Protein AF-A0A662K8N2-F1 (afdb_monomer_lite)

Radius of gyration: 19.73 Å; chains: 1; bounding box: 43×28×63 Å

Sequence (159 aa):
ALNKRSTVEQIQNAIDVCIKCEVYPITTWMITPDDDVESVLRTIRFWRRNQIKCKPFFETPYVATPLFEKYKDKIIDYFLEDEEKRRIAELEREGKTEEVERIKDRALERYVERLGDATDLTINLNPNFDDLQMLGLQQAMFEQDERRIIKWREKRIRS

Secondary structure (DSSP, 8-state):
-------HHHHHHHHHHHHHTT-------EE-TT--HHHHHHHHHHHHHTT---PPEE----TTSHHHHHHHHHHHHHH--HHHHHHHHHHHHTT-HHHHHHHHHHHHHHHHHHTT-TTS------SSS-HHHHHHHHHHHHHT-HHHHHHHHHHHTT-

Structure (mmCIF, N/CA/C/O backbone):
data_AF-A0A662K8N2-F1
#
_entry.id   AF-A0A662K8N2-F1
#
loop_
_atom_site.group_PDB
_atom_site.id
_atom_site.type_symbol
_atom_site.label_atom_id
_atom_site.label_alt_id
_atom_site.label_comp_id
_atom_site.label_asym_id
_atom_site.label_entity_id
_atom_site.label_seq_id
_atom_site.pdbx_PDB_ins_code
_atom_site.Cartn_x
_atom_site.Cartn_y
_atom_site.Cartn_z
_atom_site.occupancy
_atom_site.B_iso_or_equiv
_atom_site.auth_seq_id
_atom_site.auth_comp_id
_atom_site.auth_asym_id
_atom_site.auth_atom_id
_atom_site.pdbx_PDB_model_num
ATOM 1 N N . ALA A 1 1 ? 2.625 -10.601 -0.353 1.00 48.94 1 ALA A N 1
ATOM 2 C CA . ALA A 1 1 ? 3.090 -10.497 -1.742 1.00 48.94 1 ALA A CA 1
ATOM 3 C C . ALA A 1 1 ? 1.970 -10.964 -2.655 1.00 48.94 1 ALA A C 1
ATOM 5 O O . ALA A 1 1 ? 1.295 -11.935 -2.314 1.00 48.94 1 ALA A O 1
ATOM 6 N N . LEU A 1 2 ? 1.763 -10.291 -3.790 1.00 61.91 2 LEU A N 1
ATOM 7 C CA . LEU A 1 2 ? 0.803 -10.706 -4.817 1.00 61.91 2 LEU A CA 1
ATOM 8 C C . LEU A 1 2 ? 1.041 -12.182 -5.154 1.00 61.91 2 LEU A C 1
ATOM 10 O O . LEU A 1 2 ? 2.139 -12.547 -5.563 1.00 61.91 2 LEU A O 1
ATOM 14 N N . ASN A 1 3 ? 0.024 -13.037 -5.029 1.00 65.81 3 ASN A N 1
ATOM 15 C CA . ASN A 1 3 ? 0.126 -14.476 -5.321 1.00 65.81 3 ASN A CA 1
ATOM 16 C C . ASN A 1 3 ? 0.226 -14.767 -6.840 1.00 65.81 3 ASN A C 1
ATOM 18 O O . ASN A 1 3 ? -0.185 -15.819 -7.332 1.00 65.81 3 ASN A O 1
ATOM 22 N N . LYS A 1 4 ? 0.742 -13.797 -7.606 1.00 67.25 4 LYS A N 1
ATOM 23 C CA . LYS A 1 4 ? 1.096 -13.927 -9.011 1.00 67.25 4 LYS A CA 1
ATOM 24 C C . LYS A 1 4 ? 2.388 -14.730 -9.048 1.00 67.25 4 LYS A C 1
ATOM 26 O O . LYS A 1 4 ? 3.456 -14.217 -8.736 1.00 67.25 4 LYS A O 1
ATOM 31 N N . ARG A 1 5 ? 2.287 -16.006 -9.418 1.00 76.62 5 ARG A N 1
ATOM 32 C CA . ARG A 1 5 ? 3.413 -16.953 -9.538 1.00 76.62 5 ARG A CA 1
ATOM 33 C C . ARG A 1 5 ? 4.334 -16.641 -10.732 1.00 76.62 5 ARG A C 1
ATOM 35 O O . ARG A 1 5 ? 4.872 -17.553 -11.348 1.00 76.62 5 ARG A O 1
ATOM 42 N N . SER A 1 6 ? 4.458 -15.366 -11.091 1.00 83.62 6 SER A N 1
ATOM 43 C CA . SER A 1 6 ? 5.211 -14.891 -12.244 1.00 83.62 6 SER A CA 1
ATOM 44 C C . SER A 1 6 ? 6.616 -14.476 -11.820 1.00 83.62 6 SER A C 1
ATOM 46 O O . SER A 1 6 ? 6.783 -13.737 -10.851 1.00 83.62 6 SER A O 1
ATOM 48 N N . THR A 1 7 ? 7.627 -14.928 -12.555 1.00 89.94 7 THR A N 1
ATOM 49 C CA . THR A 1 7 ? 9.028 -14.553 -12.331 1.00 89.94 7 THR A CA 1
ATOM 50 C C . THR A 1 7 ? 9.417 -13.328 -13.161 1.00 89.94 7 THR A C 1
ATOM 52 O O . THR A 1 7 ? 8.782 -13.004 -14.166 1.00 89.94 7 THR A O 1
ATOM 55 N N . VAL A 1 8 ? 10.504 -12.652 -12.774 1.00 90.56 8 VAL A N 1
ATOM 56 C CA . VAL A 1 8 ? 11.070 -11.534 -13.556 1.00 90.56 8 VAL A CA 1
ATOM 57 C C . VAL A 1 8 ? 11.454 -11.982 -14.971 1.00 90.56 8 VAL A C 1
ATOM 59 O O . VAL A 1 8 ? 11.270 -11.230 -15.922 1.00 90.56 8 VAL A O 1
ATOM 62 N N . GLU A 1 9 ? 11.940 -13.215 -15.120 1.00 94.19 9 GLU A N 1
ATOM 63 C CA . GLU A 1 9 ? 12.276 -13.814 -16.414 1.00 94.19 9 GLU A CA 1
ATOM 64 C C . GLU A 1 9 ? 11.038 -13.999 -17.299 1.00 94.19 9 GLU A C 1
ATOM 66 O O . GLU A 1 9 ? 11.060 -13.636 -18.471 1.00 94.19 9 GLU A O 1
ATOM 71 N N . GLN A 1 10 ? 9.926 -14.478 -16.733 1.00 94.62 10 GLN A N 1
ATOM 72 C CA . GLN A 1 10 ? 8.667 -14.611 -17.471 1.00 94.62 10 GLN A CA 1
ATOM 73 C C . GLN A 1 10 ? 8.128 -13.252 -17.927 1.00 94.62 10 GLN A C 1
ATOM 75 O O . GLN A 1 10 ? 7.644 -13.134 -19.052 1.00 94.62 10 GLN A O 1
ATOM 80 N N . ILE A 1 11 ? 8.237 -12.222 -17.081 1.00 93.94 11 ILE A N 1
ATOM 81 C CA . ILE A 1 11 ? 7.846 -10.852 -17.440 1.00 93.94 11 ILE A CA 1
ATOM 82 C C . ILE A 1 11 ? 8.757 -10.308 -18.551 1.00 93.94 11 ILE A C 1
ATOM 84 O O . ILE A 1 11 ? 8.254 -9.712 -19.499 1.00 93.94 11 ILE A O 1
ATOM 88 N N . GLN A 1 12 ? 10.073 -10.538 -18.472 1.00 96.31 12 GLN A N 1
ATOM 89 C CA . GLN A 1 12 ? 11.018 -10.124 -19.514 1.00 96.31 12 GLN A CA 1
ATOM 90 C C . GLN A 1 12 ? 10.701 -10.797 -20.852 1.00 96.31 12 GLN A C 1
ATOM 92 O O . GLN A 1 12 ? 10.550 -10.111 -21.856 1.00 96.31 12 GLN A O 1
ATOM 97 N N . ASN A 1 13 ? 10.498 -12.115 -20.852 1.00 96.69 13 ASN A N 1
ATOM 98 C CA . ASN A 1 13 ? 10.138 -12.850 -22.060 1.00 96.69 13 ASN A CA 1
ATOM 99 C C . ASN A 1 13 ? 8.817 -12.344 -22.667 1.00 96.69 13 ASN A C 1
ATOM 101 O O . ASN A 1 13 ? 8.700 -12.234 -23.883 1.00 96.69 13 ASN A O 1
ATOM 105 N N . ALA A 1 14 ? 7.826 -11.996 -21.838 1.00 95.25 14 ALA A N 1
ATOM 106 C CA . ALA A 1 14 ? 6.579 -11.411 -22.326 1.00 95.25 14 ALA A CA 1
ATOM 107 C C . ALA A 1 14 ? 6.811 -10.058 -23.025 1.00 95.25 14 ALA A C 1
ATOM 109 O O . ALA A 1 14 ? 6.262 -9.831 -24.101 1.00 95.25 14 ALA A O 1
ATOM 110 N N . ILE A 1 15 ? 7.655 -9.191 -22.454 1.00 95.56 15 ILE A N 1
ATOM 111 C CA . ILE A 1 15 ? 8.044 -7.914 -23.072 1.00 95.56 15 ILE A CA 1
ATOM 112 C C . ILE A 1 15 ? 8.752 -8.157 -24.410 1.00 95.56 15 ILE A C 1
ATOM 114 O O . ILE A 1 15 ? 8.379 -7.550 -25.414 1.00 95.56 15 ILE A O 1
ATOM 118 N N . ASP A 1 16 ? 9.722 -9.071 -24.442 1.00 96.44 16 ASP A N 1
ATOM 119 C CA . ASP A 1 16 ? 10.519 -9.363 -25.637 1.00 96.44 16 ASP A CA 1
ATOM 120 C C . ASP A 1 16 ? 9.642 -9.892 -26.784 1.00 96.44 16 ASP A C 1
ATOM 122 O O . ASP A 1 16 ? 9.792 -9.476 -27.935 1.00 96.44 16 ASP A O 1
ATOM 126 N N . VAL A 1 17 ? 8.682 -10.771 -26.473 1.00 97.25 17 VAL A N 1
ATOM 127 C CA . VAL A 1 17 ? 7.710 -11.287 -27.448 1.00 97.25 17 VAL A CA 1
ATOM 128 C C . VAL A 1 17 ? 6.799 -10.176 -27.966 1.00 97.25 17 VAL A C 1
ATOM 130 O O . VAL A 1 17 ? 6.600 -10.092 -29.176 1.00 97.25 17 VAL A O 1
ATOM 133 N N . CYS A 1 18 ? 6.280 -9.303 -27.093 1.00 96.19 18 CYS A N 1
ATOM 134 C CA . CYS A 1 18 ? 5.472 -8.158 -27.519 1.00 96.19 18 CYS A CA 1
ATOM 135 C C . CYS A 1 18 ? 6.238 -7.281 -28.517 1.00 96.19 18 CYS A C 1
ATOM 137 O O . CYS A 1 18 ? 5.741 -7.032 -29.614 1.00 96.19 18 CYS A O 1
ATOM 139 N N . ILE A 1 19 ? 7.475 -6.899 -28.181 1.00 94.69 19 ILE A N 1
ATOM 140 C CA . ILE A 1 19 ? 8.324 -6.063 -29.040 1.00 94.69 19 ILE A CA 1
ATOM 141 C C . ILE A 1 19 ? 8.614 -6.761 -30.374 1.00 94.69 19 ILE A C 1
ATOM 143 O O . ILE A 1 19 ? 8.509 -6.135 -31.427 1.00 94.69 19 ILE A O 1
ATOM 147 N N . LYS A 1 20 ? 8.929 -8.063 -30.354 1.00 97.00 20 LYS A N 1
ATOM 148 C CA . LYS A 1 20 ? 9.169 -8.861 -31.569 1.00 97.00 20 LYS A CA 1
ATOM 149 C C . LYS A 1 20 ? 7.950 -8.905 -32.495 1.00 97.00 20 LYS A C 1
ATOM 151 O O . LYS A 1 20 ? 8.111 -9.015 -33.706 1.00 97.00 20 LYS A O 1
ATOM 156 N N . CYS A 1 21 ? 6.751 -8.838 -31.928 1.00 97.38 21 CYS A N 1
ATOM 157 C CA . CYS A 1 21 ? 5.491 -8.778 -32.660 1.00 97.38 21 CYS A CA 1
ATOM 158 C C . CYS A 1 21 ? 5.043 -7.343 -32.982 1.00 97.38 21 CYS A C 1
ATOM 160 O O . CYS A 1 21 ? 3.889 -7.157 -33.355 1.00 97.38 21 CYS A O 1
ATOM 162 N N . GLU A 1 22 ? 5.917 -6.343 -32.819 1.00 95.56 22 GLU A N 1
ATOM 163 C CA . GLU A 1 22 ? 5.625 -4.921 -33.054 1.00 95.56 22 GLU A CA 1
ATOM 164 C C . GLU A 1 22 ? 4.484 -4.370 -32.172 1.00 95.56 22 GLU A C 1
ATOM 166 O O . GLU A 1 22 ? 3.859 -3.356 -32.478 1.00 95.56 22 GLU A O 1
ATOM 171 N N . VAL A 1 23 ? 4.238 -5.013 -31.025 1.00 94.62 23 VAL A N 1
ATOM 172 C CA . VAL A 1 23 ? 3.290 -4.567 -30.001 1.00 94.62 23 VAL A CA 1
ATOM 173 C C . VAL A 1 23 ? 4.064 -3.909 -28.867 1.00 94.62 23 VAL A C 1
ATOM 175 O O . VAL A 1 23 ? 4.852 -4.556 -28.182 1.00 94.62 23 VAL A O 1
ATOM 178 N N . TYR A 1 24 ? 3.807 -2.627 -28.613 1.00 88.69 24 TYR A N 1
ATOM 179 C CA . TYR A 1 24 ? 4.380 -1.947 -27.454 1.00 88.69 24 TYR A CA 1
ATOM 180 C C . TYR A 1 24 ? 3.573 -2.277 -26.184 1.00 88.69 24 TYR A C 1
ATOM 182 O O . TYR A 1 24 ? 2.402 -1.894 -26.095 1.00 88.69 24 TYR A O 1
ATOM 190 N N . PRO A 1 25 ? 4.147 -2.983 -25.191 1.00 89.81 25 PRO A N 1
ATOM 191 C CA . PRO A 1 25 ? 3.395 -3.400 -24.016 1.00 89.81 25 PRO A CA 1
ATOM 192 C C . PRO A 1 25 ? 3.171 -2.229 -23.049 1.00 89.81 25 PRO A C 1
ATOM 194 O O . PRO A 1 25 ? 4.114 -1.643 -22.515 1.00 89.81 25 PRO A O 1
ATOM 197 N N . ILE A 1 26 ? 1.905 -1.933 -22.750 1.00 89.75 26 ILE A N 1
ATOM 198 C CA . ILE A 1 26 ? 1.532 -1.049 -21.639 1.00 89.75 26 ILE A CA 1
ATOM 199 C C . ILE A 1 26 ? 1.448 -1.904 -20.375 1.00 89.75 26 ILE A C 1
ATOM 201 O O . ILE A 1 26 ? 0.681 -2.863 -20.317 1.00 89.75 26 ILE A O 1
ATOM 205 N N . THR A 1 27 ? 2.244 -1.568 -19.359 1.00 91.19 27 THR A N 1
ATOM 206 C CA . THR A 1 27 ? 2.309 -2.337 -18.109 1.00 91.19 27 THR A CA 1
ATOM 207 C C . THR A 1 27 ? 1.777 -1.534 -16.932 1.00 91.19 27 THR A C 1
ATOM 209 O O . THR A 1 27 ? 1.914 -0.311 -16.874 1.00 91.19 27 THR A O 1
ATOM 212 N N . THR A 1 28 ? 1.175 -2.240 -15.978 1.00 91.50 28 THR A N 1
ATOM 213 C CA . THR A 1 28 ? 0.750 -1.690 -14.693 1.00 91.50 28 THR A CA 1
ATOM 214 C C . THR A 1 28 ? 1.590 -2.288 -13.579 1.00 91.50 28 THR A C 1
ATOM 216 O O . THR A 1 28 ? 1.991 -3.452 -13.625 1.00 91.50 28 THR A O 1
ATOM 219 N N . TRP A 1 29 ? 1.861 -1.468 -12.572 1.00 93.56 29 TRP A N 1
ATOM 220 C CA . TRP A 1 29 ? 2.669 -1.838 -11.422 1.00 93.56 29 TRP A CA 1
ATOM 221 C C . TRP A 1 29 ? 2.010 -1.323 -10.153 1.00 93.56 29 TRP A C 1
ATOM 223 O O . TRP A 1 29 ? 1.276 -0.335 -10.186 1.00 93.56 29 TRP A O 1
ATOM 233 N N . MET A 1 30 ? 2.259 -2.012 -9.045 1.00 92.81 30 MET A N 1
ATOM 234 C CA . MET A 1 30 ? 1.700 -1.669 -7.744 1.00 92.81 30 MET A CA 1
ATOM 235 C C . MET A 1 30 ? 2.817 -1.582 -6.712 1.00 92.81 30 MET A C 1
ATOM 237 O O . MET A 1 30 ? 3.757 -2.372 -6.771 1.00 92.81 30 MET A O 1
ATOM 241 N N . ILE A 1 31 ? 2.692 -0.633 -5.789 1.00 93.75 31 ILE A N 1
ATOM 242 C CA . ILE A 1 31 ? 3.450 -0.592 -4.542 1.00 93.75 31 ILE A CA 1
ATOM 243 C C . ILE A 1 31 ? 2.625 -1.358 -3.509 1.00 93.75 31 ILE A C 1
ATOM 245 O O . ILE A 1 31 ? 1.481 -1.004 -3.221 1.00 93.75 31 ILE A O 1
ATOM 249 N N . THR A 1 32 ? 3.210 -2.420 -2.980 1.00 92.81 32 THR A N 1
ATOM 250 C CA . THR A 1 32 ? 2.593 -3.381 -2.067 1.00 92.81 32 THR A CA 1
ATOM 251 C C . THR A 1 32 ? 3.002 -3.107 -0.613 1.00 92.81 32 THR A C 1
ATOM 253 O O . THR A 1 32 ? 3.989 -2.404 -0.356 1.00 92.81 32 THR A O 1
ATOM 256 N N . PRO A 1 33 ? 2.290 -3.672 0.379 1.00 93.12 33 PRO A N 1
ATOM 257 C CA . PRO A 1 33 ? 2.668 -3.565 1.786 1.00 93.12 33 PRO A CA 1
ATOM 258 C C . PRO A 1 33 ? 4.053 -4.146 2.093 1.00 93.12 33 PRO A C 1
ATOM 260 O O . PRO A 1 33 ? 4.657 -3.763 3.088 1.00 93.12 33 PRO A O 1
ATOM 263 N N . ASP A 1 34 ? 4.541 -5.064 1.257 1.00 91.81 34 ASP A N 1
ATOM 264 C CA . ASP A 1 34 ? 5.820 -5.745 1.458 1.00 91.81 34 ASP A CA 1
ATOM 265 C C . ASP A 1 34 ? 6.984 -5.031 0.750 1.00 91.81 34 ASP A C 1
ATOM 267 O O . ASP A 1 34 ? 8.135 -5.432 0.920 1.00 91.81 34 ASP A O 1
ATOM 271 N N . ASP A 1 35 ? 6.712 -3.988 -0.047 1.00 93.06 35 ASP A N 1
ATOM 272 C CA . ASP A 1 35 ? 7.770 -3.248 -0.730 1.00 93.06 35 ASP A CA 1
ATOM 273 C C . ASP A 1 35 ? 8.637 -2.466 0.264 1.00 93.06 35 ASP A C 1
ATOM 275 O O . ASP A 1 35 ? 8.183 -1.811 1.209 1.00 93.06 35 ASP A O 1
ATOM 279 N N . ASP A 1 36 ? 9.928 -2.515 -0.003 1.00 92.56 36 ASP A N 1
ATOM 280 C CA . ASP A 1 36 ? 10.997 -1.820 0.685 1.00 92.56 36 ASP A CA 1
ATOM 281 C C . ASP A 1 36 ? 11.845 -1.039 -0.331 1.00 92.56 36 ASP A C 1
ATOM 283 O O . ASP A 1 36 ? 11.590 -1.024 -1.537 1.00 92.56 36 ASP A O 1
ATOM 287 N N . VAL A 1 37 ? 12.882 -0.356 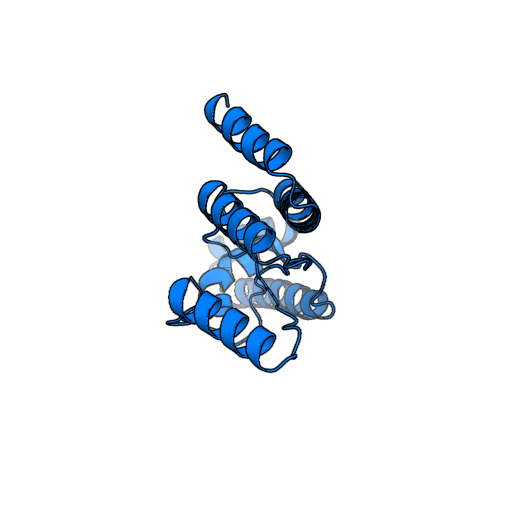0.149 1.00 92.38 37 VAL A N 1
ATOM 288 C CA . VAL A 1 37 ? 13.746 0.432 -0.737 1.00 92.38 37 VAL A CA 1
ATOM 289 C C . VAL A 1 37 ? 14.408 -0.440 -1.813 1.00 92.38 37 VAL A C 1
ATOM 291 O O . VAL A 1 37 ? 14.535 -0.005 -2.955 1.00 92.38 37 VAL A O 1
ATOM 294 N N . GLU A 1 38 ? 14.833 -1.658 -1.479 1.00 92.62 38 GLU A N 1
ATOM 295 C CA . GLU A 1 38 ? 15.602 -2.504 -2.397 1.00 92.62 38 GLU A CA 1
ATOM 296 C C . GLU A 1 38 ? 14.721 -3.101 -3.501 1.00 92.62 38 GLU A C 1
ATOM 298 O O . GLU A 1 38 ? 15.080 -3.082 -4.680 1.00 92.62 38 GLU A O 1
ATOM 303 N N . SER A 1 39 ? 13.536 -3.588 -3.143 1.00 93.50 39 SER A N 1
ATOM 304 C CA . SER A 1 39 ? 12.520 -4.058 -4.089 1.00 93.50 39 SER A CA 1
ATOM 305 C C . SER A 1 39 ? 12.052 -2.947 -5.026 1.00 93.50 39 SER A C 1
ATOM 307 O O . SER A 1 39 ? 11.974 -3.174 -6.238 1.00 93.50 39 SER A O 1
ATOM 309 N N . VAL A 1 40 ? 11.860 -1.728 -4.518 1.00 94.69 40 VAL A N 1
ATOM 310 C CA . VAL A 1 40 ? 11.550 -0.562 -5.354 1.00 94.69 40 VAL A CA 1
ATOM 311 C C . VAL A 1 40 ? 12.699 -0.240 -6.312 1.00 94.69 40 VAL A C 1
ATOM 313 O O . VAL A 1 40 ? 12.459 -0.065 -7.509 1.00 94.69 40 VAL A O 1
ATOM 316 N N . LEU A 1 41 ? 13.949 -0.203 -5.832 1.00 95.06 41 LEU A N 1
ATOM 317 C CA . LEU A 1 41 ? 15.123 0.043 -6.682 1.00 95.06 41 LEU A CA 1
ATOM 318 C C . LEU A 1 41 ? 15.255 -1.013 -7.785 1.00 95.06 41 LEU A C 1
ATOM 320 O O . LEU A 1 41 ? 15.506 -0.676 -8.945 1.00 95.06 41 LEU A O 1
ATOM 324 N N . ARG A 1 42 ? 15.045 -2.289 -7.451 1.00 95.12 42 ARG A N 1
ATOM 325 C CA . ARG A 1 42 ? 15.032 -3.389 -8.423 1.00 95.12 42 ARG A CA 1
ATOM 326 C C . ARG A 1 42 ? 13.953 -3.182 -9.488 1.00 95.12 42 ARG A C 1
ATOM 328 O O . ARG A 1 42 ? 14.237 -3.361 -10.672 1.00 95.12 42 ARG A O 1
ATOM 335 N N . THR A 1 43 ? 12.755 -2.766 -9.083 1.00 95.50 43 THR A N 1
ATOM 336 C CA . THR A 1 43 ? 11.632 -2.489 -9.989 1.00 95.50 43 THR A CA 1
ATOM 337 C C . THR A 1 43 ? 11.949 -1.351 -10.959 1.00 95.50 43 THR A C 1
ATOM 339 O O . THR A 1 43 ? 11.843 -1.534 -12.170 1.00 95.50 43 THR A O 1
ATOM 342 N N . ILE A 1 44 ? 12.427 -0.199 -10.480 1.00 95.75 44 ILE A N 1
ATOM 343 C CA . ILE A 1 44 ? 12.705 0.936 -11.378 1.00 95.75 44 ILE A CA 1
ATOM 344 C C . ILE A 1 44 ? 13.911 0.692 -12.293 1.00 95.75 44 ILE A C 1
ATOM 346 O O . ILE A 1 44 ? 13.924 1.158 -13.431 1.00 95.75 44 ILE A O 1
ATOM 350 N N . ARG A 1 45 ? 14.903 -0.097 -11.856 1.00 96.12 45 ARG A N 1
ATOM 351 C CA . ARG A 1 45 ? 16.004 -0.545 -12.727 1.00 96.12 45 ARG A CA 1
ATOM 352 C C . ARG A 1 45 ? 15.504 -1.475 -13.829 1.00 96.12 45 ARG A C 1
ATOM 354 O O . ARG A 1 45 ? 15.942 -1.355 -14.973 1.00 96.12 45 ARG A O 1
ATOM 361 N N . PHE A 1 46 ? 14.563 -2.365 -13.506 1.00 96.12 46 PHE A N 1
ATOM 362 C CA . PHE A 1 46 ? 13.887 -3.194 -14.501 1.00 96.12 46 PHE A CA 1
ATOM 363 C C . PHE A 1 46 ? 13.113 -2.336 -15.510 1.00 96.12 46 PHE A C 1
ATOM 365 O O . PHE A 1 46 ? 13.202 -2.594 -16.712 1.00 96.12 46 PHE A O 1
ATOM 372 N N . TRP A 1 47 ? 12.415 -1.291 -15.049 1.00 96.31 47 TRP A N 1
ATOM 373 C CA . TRP A 1 47 ? 11.711 -0.358 -15.932 1.00 96.31 47 TRP A CA 1
ATOM 374 C C . TRP A 1 47 ? 12.662 0.375 -16.867 1.00 96.31 47 TRP A C 1
ATOM 376 O O . TRP A 1 47 ? 12.432 0.376 -18.073 1.00 96.31 47 TRP A O 1
ATOM 386 N N . ARG A 1 48 ? 13.760 0.929 -16.336 1.00 95.00 48 ARG A N 1
ATOM 387 C CA . ARG A 1 48 ? 14.786 1.626 -17.125 1.00 95.00 48 ARG A CA 1
ATOM 388 C C . ARG A 1 48 ? 15.335 0.770 -18.252 1.00 95.00 48 ARG A C 1
ATOM 390 O O . ARG A 1 48 ? 15.374 1.216 -19.395 1.00 95.00 48 ARG A O 1
ATOM 397 N N . ARG A 1 49 ? 15.735 -0.464 -17.933 1.00 95.31 49 ARG A N 1
ATOM 398 C CA . ARG A 1 49 ? 16.288 -1.403 -18.917 1.00 95.31 49 ARG A CA 1
ATOM 399 C C . ARG A 1 49 ? 15.300 -1.711 -20.044 1.00 95.31 49 ARG A C 1
ATOM 401 O O . ARG A 1 49 ? 15.724 -1.878 -21.179 1.00 95.31 49 ARG A O 1
ATOM 408 N N . ASN A 1 50 ? 14.009 -1.764 -19.724 1.00 94.69 50 ASN A N 1
ATOM 409 C CA . ASN A 1 50 ? 12.937 -2.094 -20.662 1.00 94.69 50 ASN A CA 1
ATOM 410 C C . ASN A 1 50 ? 12.207 -0.866 -21.227 1.00 94.69 50 ASN A C 1
ATOM 412 O O . ASN A 1 50 ? 11.161 -1.023 -21.847 1.00 94.69 50 ASN A O 1
ATOM 416 N N . GLN A 1 51 ? 12.717 0.349 -20.990 1.00 92.75 51 GLN A N 1
ATOM 417 C CA . GLN A 1 51 ? 12.087 1.610 -21.411 1.00 92.75 51 GLN A CA 1
ATOM 418 C C . GLN A 1 51 ? 10.618 1.757 -20.960 1.00 92.75 51 GLN A C 1
ATOM 420 O O . GLN A 1 51 ? 9.828 2.480 -21.563 1.00 92.75 51 GLN A O 1
ATOM 425 N N . ILE A 1 52 ? 10.246 1.104 -19.857 1.00 93.94 52 ILE A N 1
ATOM 426 C CA . ILE A 1 52 ? 8.895 1.166 -19.301 1.00 93.94 52 ILE A CA 1
ATOM 427 C C . ILE A 1 52 ? 8.728 2.499 -18.585 1.00 93.94 52 ILE A C 1
ATOM 429 O O . ILE A 1 52 ? 9.530 2.857 -17.724 1.00 93.94 52 ILE A O 1
ATOM 433 N N . LYS A 1 53 ? 7.639 3.205 -18.885 1.00 91.19 53 LYS A N 1
ATOM 434 C CA . LYS A 1 53 ? 7.211 4.392 -18.147 1.00 91.19 53 LYS A CA 1
ATOM 435 C C . LYS A 1 53 ? 5.773 4.199 -17.689 1.00 91.19 53 LYS A C 1
ATOM 437 O O . LYS A 1 53 ? 4.861 4.154 -18.507 1.00 91.19 53 LYS A O 1
ATOM 442 N N . CYS A 1 54 ? 5.577 4.082 -16.382 1.00 91.44 54 CYS A N 1
ATOM 443 C CA . CYS A 1 54 ? 4.257 3.961 -15.775 1.00 91.44 54 CYS A CA 1
ATOM 444 C C . CYS A 1 54 ? 4.262 4.602 -14.382 1.00 91.44 54 CYS A C 1
ATOM 446 O O . CYS A 1 54 ? 5.309 4.690 -13.737 1.00 91.44 54 CYS A O 1
ATOM 448 N N . LYS A 1 55 ? 3.096 5.073 -13.933 1.00 93.62 55 LYS A N 1
ATOM 449 C CA . LYS A 1 55 ? 2.882 5.502 -12.548 1.00 93.62 55 LYS A CA 1
ATOM 450 C C . LYS A 1 55 ? 2.316 4.301 -11.783 1.00 93.62 55 LYS A C 1
ATOM 452 O O . LYS A 1 55 ? 1.265 3.809 -12.194 1.00 93.62 55 LYS A O 1
ATOM 457 N N . PRO A 1 56 ? 2.988 3.793 -10.737 1.00 94.44 56 PRO A N 1
ATOM 458 C CA . PRO A 1 56 ? 2.469 2.650 -10.003 1.00 94.44 56 PRO A CA 1
ATOM 459 C C . PRO A 1 56 ? 1.280 3.058 -9.127 1.00 94.44 56 PRO A C 1
ATOM 461 O O . PRO A 1 56 ? 1.224 4.184 -8.628 1.00 94.44 56 PRO A O 1
ATOM 464 N N . PHE A 1 57 ? 0.348 2.135 -8.917 1.00 92.69 57 PHE A N 1
ATOM 465 C CA . PHE A 1 57 ? -0.780 2.303 -7.995 1.00 92.69 57 PHE A CA 1
ATOM 466 C C . PHE A 1 57 ? -0.415 1.777 -6.605 1.00 92.69 57 PHE A C 1
ATOM 468 O O . PHE A 1 57 ? 0.534 1.008 -6.464 1.00 92.69 57 PHE A O 1
ATOM 475 N N . PHE A 1 58 ? -1.154 2.166 -5.574 1.00 92.50 58 PHE A N 1
ATOM 476 C CA . PHE A 1 58 ? -1.034 1.522 -4.267 1.00 92.50 58 PHE A CA 1
ATOM 477 C C . PHE A 1 58 ? -1.898 0.260 -4.239 1.00 92.50 58 PHE A C 1
ATOM 479 O O . PHE A 1 58 ? -2.961 0.220 -4.854 1.00 92.50 58 PHE A O 1
ATOM 486 N N . GLU A 1 59 ? -1.434 -0.793 -3.568 1.00 91.44 59 GLU A N 1
ATOM 487 C CA . GLU A 1 59 ? -2.256 -1.985 -3.375 1.00 91.44 59 GLU A CA 1
ATOM 488 C C . GLU A 1 59 ? -3.414 -1.669 -2.412 1.00 91.44 59 GLU A C 1
ATOM 490 O O . GLU A 1 59 ? -3.199 -1.403 -1.228 1.00 91.44 59 GLU A O 1
ATOM 495 N N . THR A 1 60 ? -4.644 -1.691 -2.932 1.00 91.88 60 THR A N 1
ATOM 496 C CA . THR A 1 60 ? -5.851 -1.284 -2.200 1.00 91.88 60 THR A CA 1
ATOM 497 C C . THR A 1 60 ? -6.641 -2.504 -1.697 1.00 91.88 60 THR A C 1
ATOM 499 O O . THR A 1 60 ? -6.972 -3.387 -2.495 1.00 91.88 60 THR A O 1
ATOM 502 N N . PRO A 1 61 ? -6.982 -2.584 -0.394 1.00 92.94 61 PRO A N 1
ATOM 503 C CA . PRO A 1 61 ? -7.648 -3.747 0.198 1.00 92.94 61 PRO A CA 1
ATOM 504 C C . PRO A 1 61 ? -9.167 -3.770 -0.037 1.00 92.94 61 PRO A C 1
ATOM 506 O O . PRO A 1 61 ? -9.940 -3.632 0.897 1.00 92.94 61 PRO A O 1
ATOM 509 N N . TYR A 1 62 ? -9.627 -3.985 -1.270 1.00 92.19 62 TYR A N 1
ATOM 510 C CA . TYR A 1 62 ? -11.069 -4.039 -1.560 1.00 92.19 62 TYR A CA 1
ATOM 511 C C . TYR A 1 62 ? -11.826 -5.047 -0.681 1.00 92.19 62 TYR A C 1
ATOM 513 O O . TYR A 1 62 ? -11.335 -6.152 -0.434 1.00 92.19 62 TYR A O 1
ATOM 521 N N . VAL A 1 63 ? -13.037 -4.679 -0.250 1.00 92.00 63 VAL A N 1
ATOM 522 C 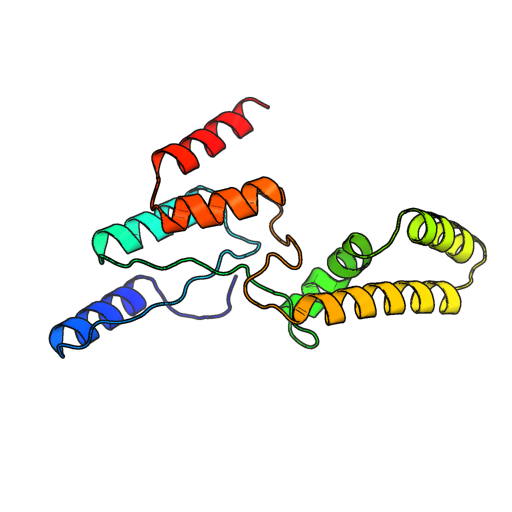CA . VAL A 1 63 ? -13.920 -5.533 0.562 1.00 92.00 63 VAL A CA 1
ATOM 523 C C . VAL A 1 63 ? -14.064 -6.921 -0.074 1.00 92.00 63 VAL A C 1
ATOM 525 O O . VAL A 1 63 ? -14.117 -7.052 -1.297 1.00 92.00 63 VAL A O 1
ATOM 528 N N . ALA A 1 64 ? -14.112 -7.956 0.768 1.00 90.44 64 ALA A N 1
ATOM 529 C CA . ALA A 1 64 ? -14.170 -9.367 0.375 1.00 90.44 64 ALA A CA 1
ATOM 530 C C . ALA A 1 64 ? -12.921 -9.904 -0.360 1.00 90.44 64 ALA A C 1
ATOM 532 O O . ALA A 1 64 ? -12.957 -10.995 -0.933 1.00 90.44 64 ALA A O 1
ATOM 533 N N . THR A 1 65 ? -11.790 -9.189 -0.323 1.00 91.94 65 THR A N 1
ATOM 534 C CA . THR A 1 65 ? -10.494 -9.731 -0.764 1.00 91.94 65 THR A CA 1
ATOM 535 C C . THR A 1 65 ? -9.686 -10.295 0.410 1.00 91.94 65 THR A C 1
ATOM 537 O O . THR A 1 65 ? -9.794 -9.796 1.530 1.00 91.94 65 THR A O 1
ATOM 540 N N . PRO A 1 66 ? -8.781 -11.269 0.180 1.00 93.81 66 PRO A N 1
ATOM 541 C CA . PRO A 1 66 ? -7.861 -11.729 1.223 1.00 93.81 66 PRO A CA 1
ATOM 542 C C . PRO A 1 66 ? -6.990 -10.610 1.809 1.00 93.81 66 PRO A C 1
ATOM 544 O O . PRO A 1 66 ? -6.575 -10.689 2.962 1.00 93.81 66 PRO A O 1
ATOM 547 N N . LEU A 1 67 ? -6.699 -9.571 1.017 1.00 92.50 67 LEU A N 1
ATOM 548 C CA . LEU A 1 67 ? -5.945 -8.412 1.480 1.00 92.50 67 LEU A CA 1
ATOM 549 C C . LEU A 1 67 ? -6.758 -7.589 2.486 1.00 92.50 67 LEU A C 1
ATOM 551 O O . LEU A 1 67 ? -6.214 -7.193 3.511 1.00 92.50 67 LEU A O 1
ATOM 555 N N . PHE A 1 68 ? -8.052 -7.385 2.226 1.00 95.38 68 PHE A N 1
ATOM 556 C CA . PHE A 1 68 ? -8.959 -6.749 3.179 1.00 95.38 68 PHE A CA 1
ATOM 557 C C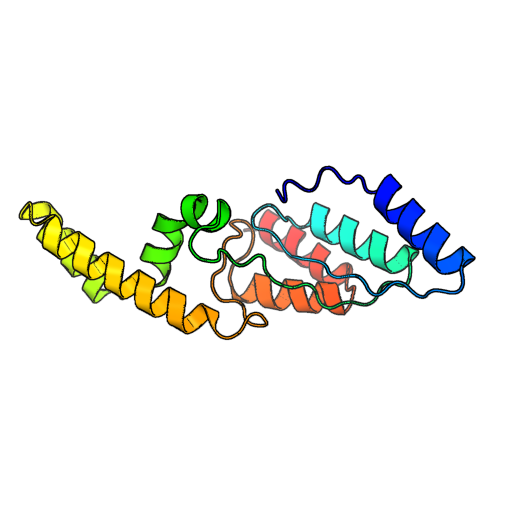 . PHE A 1 68 ? -9.036 -7.522 4.486 1.00 95.38 68 PHE A C 1
ATOM 559 O O . PHE A 1 68 ? -8.758 -6.945 5.529 1.00 95.38 68 PHE A O 1
ATOM 566 N N . GLU A 1 69 ? -9.295 -8.831 4.435 1.00 95.81 69 GLU A N 1
ATOM 567 C CA . GLU A 1 69 ? -9.373 -9.648 5.653 1.00 95.81 69 GLU A CA 1
ATOM 568 C C . GLU A 1 69 ? -8.065 -9.609 6.454 1.00 95.81 69 GLU A C 1
ATOM 570 O O . GLU A 1 69 ? -8.081 -9.488 7.676 1.00 95.81 69 GLU A O 1
ATOM 575 N N . LYS A 1 70 ? -6.913 -9.624 5.769 1.00 95.50 70 LYS A N 1
ATOM 576 C CA . LYS A 1 70 ? -5.596 -9.522 6.412 1.00 95.50 70 LYS A CA 1
ATOM 577 C C . LYS A 1 70 ? -5.390 -8.192 7.148 1.00 95.50 70 LYS A C 1
ATOM 579 O O . LYS A 1 70 ? -4.703 -8.173 8.165 1.00 95.50 70 LYS A O 1
ATOM 584 N N . TYR A 1 71 ? -5.910 -7.088 6.614 1.00 96.12 71 TYR A N 1
ATOM 585 C CA . TYR A 1 71 ? -5.666 -5.738 7.134 1.00 96.12 71 TYR A CA 1
ATOM 586 C C . TYR A 1 71 ? -6.901 -5.096 7.782 1.00 96.12 71 TYR A C 1
ATOM 588 O O . TYR A 1 71 ? -6.847 -3.912 8.110 1.00 96.12 71 TYR A O 1
ATOM 596 N N . LYS A 1 72 ? -7.982 -5.852 8.009 1.00 96.62 72 LYS A N 1
ATOM 597 C CA . LYS A 1 72 ? -9.276 -5.338 8.482 1.00 96.62 72 LYS A CA 1
ATOM 598 C C . LYS A 1 72 ? -9.155 -4.497 9.753 1.00 96.62 72 LYS A C 1
ATOM 600 O O . LYS A 1 72 ? -9.645 -3.374 9.777 1.00 96.62 72 LYS A O 1
ATOM 605 N N . ASP A 1 73 ? -8.433 -4.980 10.761 1.00 96.56 73 ASP A N 1
ATOM 606 C CA . ASP A 1 73 ? -8.260 -4.249 12.025 1.00 96.56 73 ASP A CA 1
ATOM 607 C C . ASP A 1 73 ? -7.481 -2.940 11.843 1.00 96.56 73 ASP A C 1
ATOM 609 O O . ASP A 1 73 ? -7.834 -1.914 12.419 1.00 96.56 73 ASP A O 1
ATOM 613 N N . LYS A 1 74 ? -6.453 -2.947 10.982 1.00 96.06 74 LYS A N 1
ATOM 614 C CA . LYS A 1 74 ? -5.690 -1.739 10.635 1.00 96.06 74 LYS A CA 1
ATOM 615 C C . LYS A 1 74 ? -6.553 -0.734 9.868 1.00 96.06 74 LYS A C 1
ATOM 617 O O . LYS A 1 74 ? -6.410 0.466 10.076 1.00 96.06 74 LYS A O 1
ATOM 622 N N . ILE A 1 75 ? -7.430 -1.215 8.985 1.00 96.56 75 ILE A N 1
ATOM 623 C CA . ILE A 1 75 ? -8.390 -0.374 8.261 1.00 96.56 75 ILE A CA 1
ATOM 624 C C . ILE A 1 75 ? -9.351 0.279 9.252 1.00 96.56 75 ILE A C 1
ATOM 626 O O . ILE A 1 75 ? -9.496 1.495 9.234 1.00 96.56 75 ILE A O 1
ATOM 630 N N . ILE A 1 76 ? -9.946 -0.503 10.152 1.00 97.44 76 ILE A N 1
ATOM 631 C CA . ILE A 1 76 ? -10.842 0.018 11.189 1.00 97.44 76 ILE A CA 1
ATOM 632 C C . ILE A 1 76 ? -10.125 1.091 12.016 1.00 97.44 76 ILE A C 1
ATOM 634 O O . ILE A 1 76 ? -10.624 2.207 12.112 1.00 97.44 76 ILE A O 1
ATOM 638 N N . ASP A 1 77 ? -8.933 0.806 12.545 1.00 96.81 77 ASP A N 1
ATOM 639 C CA . ASP A 1 77 ? -8.185 1.767 13.367 1.00 96.81 77 ASP A CA 1
ATOM 640 C C . ASP A 1 77 ? -7.823 3.067 12.627 1.00 96.81 77 ASP A C 1
ATOM 642 O O . ASP A 1 77 ? -7.882 4.146 13.223 1.00 96.81 77 ASP A O 1
ATOM 646 N N . TYR A 1 78 ? -7.489 2.987 11.335 1.00 95.12 78 TYR A N 1
ATOM 647 C CA . TYR A 1 78 ? -7.170 4.158 10.511 1.00 95.12 78 TYR A CA 1
ATOM 648 C C . TYR A 1 78 ? -8.381 5.079 10.310 1.00 95.12 78 TYR A C 1
ATOM 650 O O . TYR A 1 78 ? -8.228 6.296 10.261 1.00 95.12 78 TYR A O 1
ATOM 658 N N . PHE A 1 79 ? -9.581 4.503 10.197 1.00 96.06 79 PHE A N 1
ATOM 659 C CA . PHE A 1 79 ? -10.822 5.241 9.948 1.00 96.06 79 PHE A CA 1
ATOM 660 C C . PHE A 1 79 ? -11.623 5.554 11.217 1.00 96.06 79 PHE A C 1
ATOM 662 O O . PHE A 1 79 ? -12.698 6.145 11.110 1.00 96.06 79 PHE A O 1
ATOM 669 N N . LEU A 1 80 ? -11.143 5.168 12.401 1.00 97.56 80 LEU A N 1
ATOM 670 C CA . LEU A 1 80 ? -11.730 5.558 13.683 1.00 97.56 80 LEU A CA 1
ATOM 671 C C . LEU A 1 80 ? -11.281 6.965 14.085 1.00 97.56 80 LEU A C 1
ATOM 673 O O . LEU A 1 80 ? -10.089 7.274 14.104 1.00 97.56 80 LEU A O 1
ATOM 677 N N . GLU A 1 81 ? -12.238 7.788 14.495 1.00 96.44 81 GLU A N 1
ATOM 678 C CA . GLU A 1 81 ? -11.976 9.103 15.075 1.00 96.44 81 GLU A CA 1
ATOM 679 C C . GLU A 1 81 ? -11.496 8.968 16.533 1.00 96.44 81 GLU A C 1
ATOM 681 O O . GLU A 1 81 ? -11.841 8.015 17.234 1.00 96.44 81 GLU A O 1
ATOM 686 N N . ASP A 1 82 ? -10.720 9.933 17.039 1.00 96.94 82 ASP A N 1
ATOM 687 C CA . ASP A 1 82 ? -10.150 9.865 18.398 1.00 96.94 82 ASP A CA 1
ATOM 688 C C . ASP A 1 82 ? -11.214 9.689 19.496 1.00 96.94 82 ASP A C 1
ATOM 690 O O . ASP A 1 82 ? -10.985 9.033 20.515 1.00 96.94 82 ASP A O 1
ATOM 694 N N . GLU A 1 83 ? -12.387 10.291 19.309 1.00 97.56 83 GLU A N 1
ATOM 695 C CA . GLU A 1 83 ? -13.525 10.139 20.215 1.00 97.56 83 GLU A CA 1
ATOM 696 C C . GLU A 1 83 ? -14.150 8.746 20.161 1.00 97.56 83 GLU A C 1
ATOM 698 O O . GLU A 1 83 ? -14.498 8.196 21.206 1.00 97.56 83 GLU A O 1
ATOM 703 N N . GLU A 1 84 ? -14.212 8.135 18.980 1.00 97.81 84 GLU A N 1
ATOM 704 C CA . GLU A 1 84 ? -14.699 6.772 18.793 1.00 97.81 84 GLU A CA 1
ATOM 705 C C . GLU A 1 84 ? -13.733 5.767 19.428 1.00 97.81 84 GLU A C 1
ATOM 707 O O . GLU A 1 84 ? -14.181 4.852 20.118 1.00 97.81 84 GLU A O 1
ATOM 712 N N . LYS A 1 85 ? -12.413 5.983 19.312 1.00 97.62 85 LYS A N 1
ATOM 713 C CA . LYS A 1 85 ? -11.396 5.168 20.006 1.00 97.62 85 LYS A CA 1
ATOM 714 C C . LYS A 1 85 ? -11.562 5.230 21.525 1.00 97.62 85 LYS A C 1
ATOM 716 O O . LYS A 1 85 ? -11.572 4.196 22.193 1.00 97.62 85 LYS A O 1
ATOM 721 N N . ARG A 1 86 ? -11.748 6.437 22.082 1.00 97.50 86 ARG A N 1
ATOM 722 C CA . ARG A 1 86 ? -12.040 6.616 23.518 1.00 97.50 86 ARG A CA 1
ATOM 723 C C . ARG A 1 86 ? -13.336 5.914 23.918 1.00 97.50 86 ARG A C 1
ATOM 725 O O . ARG A 1 86 ? -13.374 5.248 24.952 1.00 97.50 86 ARG A O 1
ATOM 732 N N . ARG A 1 87 ? -14.376 6.024 23.087 1.00 97.69 87 ARG A N 1
ATOM 733 C CA . ARG A 1 87 ? -15.680 5.417 23.351 1.00 97.69 87 ARG A CA 1
ATOM 734 C C . ARG A 1 87 ? -15.629 3.893 23.324 1.00 97.69 87 ARG A 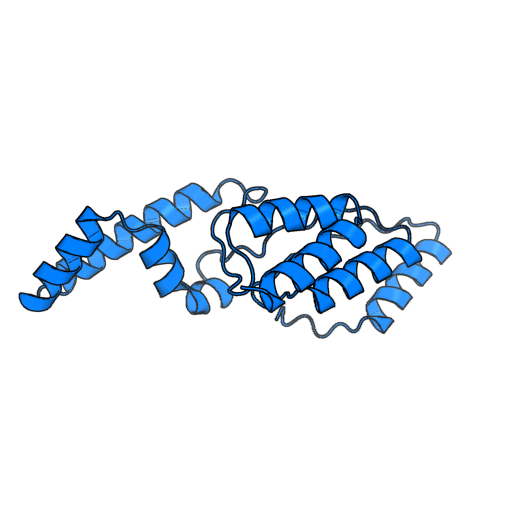C 1
ATOM 736 O O . ARG A 1 87 ? -16.224 3.264 24.194 1.00 97.69 87 ARG A O 1
ATOM 743 N N . ILE A 1 88 ? -14.895 3.301 22.385 1.00 97.62 88 ILE A N 1
ATOM 744 C CA . ILE A 1 88 ? -14.660 1.852 22.335 1.00 97.62 88 ILE A CA 1
ATOM 745 C C . ILE A 1 88 ? -14.027 1.379 23.650 1.00 97.62 88 ILE A C 1
ATOM 747 O O . ILE A 1 88 ? -14.565 0.476 24.283 1.00 97.62 88 ILE A O 1
ATOM 751 N N . ALA A 1 89 ? -12.979 2.054 24.133 1.00 96.94 89 ALA A N 1
ATOM 752 C CA . ALA A 1 89 ? -12.305 1.681 25.381 1.00 96.94 89 ALA A CA 1
ATOM 753 C C . ALA A 1 89 ? -13.200 1.786 26.639 1.00 96.94 89 ALA A C 1
ATOM 755 O O . ALA A 1 89 ? -12.952 1.132 27.655 1.00 96.94 89 ALA A O 1
ATOM 756 N N . GLU A 1 90 ? -14.230 2.635 26.630 1.00 97.81 90 GLU A N 1
ATOM 757 C CA . GLU A 1 90 ? -15.268 2.666 27.672 1.00 97.81 90 GLU A CA 1
ATOM 758 C C . GLU A 1 90 ? -16.234 1.489 27.543 1.00 97.81 90 GLU A C 1
ATOM 760 O O . GLU A 1 90 ? -16.455 0.765 28.511 1.00 97.81 90 GLU A O 1
ATOM 765 N N . LEU A 1 91 ? -16.775 1.274 26.343 1.00 97.56 91 LEU A N 1
ATOM 766 C CA . LEU A 1 91 ? -17.754 0.225 26.065 1.00 97.56 91 LEU A CA 1
ATOM 767 C C . LEU A 1 91 ? -17.189 -1.177 26.316 1.00 97.56 91 LEU A C 1
ATOM 769 O O . LEU A 1 91 ? -17.888 -2.031 26.856 1.00 97.56 91 LEU A O 1
ATOM 773 N N . GLU A 1 92 ? -15.915 -1.406 26.001 1.00 96.69 92 GLU A N 1
ATOM 774 C CA . GLU A 1 92 ? -15.223 -2.662 26.302 1.00 96.69 92 GLU A CA 1
ATOM 775 C C . GLU A 1 92 ? -15.158 -2.932 27.811 1.00 96.69 92 GLU A C 1
ATOM 777 O O . GLU A 1 92 ? -15.423 -4.052 28.248 1.00 96.69 92 GLU A O 1
ATOM 782 N N . ARG A 1 93 ? -14.891 -1.902 28.630 1.00 96.75 93 ARG A N 1
ATOM 783 C CA . ARG A 1 93 ? -14.920 -2.017 30.102 1.00 96.75 93 ARG A CA 1
ATOM 784 C C . ARG A 1 93 ? -16.326 -2.273 30.642 1.00 96.75 93 ARG A C 1
ATOM 786 O O . ARG A 1 93 ? -16.470 -2.900 31.687 1.00 96.75 93 ARG A O 1
ATOM 793 N N . GLU A 1 94 ? -17.345 -1.794 29.939 1.00 96.69 94 GLU A N 1
ATOM 794 C CA . GLU A 1 94 ? -18.759 -2.015 30.257 1.00 96.69 94 GLU A CA 1
ATOM 795 C C . GLU A 1 94 ? -19.300 -3.357 29.722 1.00 96.69 94 GLU A C 1
ATOM 797 O O . GLU A 1 94 ? -20.455 -3.686 29.987 1.00 96.69 94 GLU A O 1
ATOM 802 N N . GLY A 1 95 ? -18.502 -4.135 28.977 1.00 96.19 95 GLY A N 1
ATOM 803 C CA . GLY A 1 95 ? -18.938 -5.395 28.360 1.00 96.19 95 GLY A CA 1
ATOM 804 C C . GLY A 1 95 ? -19.931 -5.217 27.202 1.00 96.19 95 GLY A C 1
ATOM 805 O O . GLY A 1 95 ? -20.687 -6.133 26.884 1.00 96.19 95 GLY A O 1
ATOM 806 N N . LYS A 1 96 ? -19.953 -4.036 26.578 1.00 96.94 96 LYS A N 1
ATOM 807 C CA . LYS A 1 96 ? -20.908 -3.620 25.540 1.00 96.94 96 LYS A CA 1
ATOM 808 C C . LYS A 1 96 ? -20.410 -3.928 24.128 1.00 96.94 96 LYS A C 1
ATOM 810 O O . LYS A 1 96 ? -20.065 -3.038 23.351 1.00 96.94 96 LYS A O 1
ATOM 815 N N . THR A 1 97 ? -20.326 -5.217 23.808 1.00 96.00 97 THR A N 1
ATOM 816 C CA . THR A 1 97 ? -19.733 -5.698 22.548 1.00 96.00 97 THR A CA 1
ATOM 817 C C . THR A 1 97 ? -20.512 -5.253 21.307 1.00 96.00 97 THR A C 1
ATOM 819 O O . THR A 1 97 ? -19.897 -4.876 20.315 1.00 96.00 97 THR A O 1
ATOM 822 N N . GLU A 1 98 ? -21.848 -5.234 21.349 1.00 97.50 98 GLU A N 1
ATOM 823 C CA . GLU A 1 98 ? -22.661 -4.816 20.195 1.00 97.50 98 GLU A CA 1
ATOM 824 C C . GLU A 1 98 ? -22.455 -3.337 19.842 1.00 97.50 98 GLU A C 1
ATOM 826 O O . GLU A 1 98 ? -22.400 -2.971 18.670 1.00 97.50 98 GLU A O 1
ATOM 831 N N . GLU A 1 99 ? -22.320 -2.465 20.844 1.00 97.88 99 GLU A N 1
ATOM 832 C CA . GLU A 1 99 ? -22.016 -1.053 20.625 1.00 97.88 99 GLU A CA 1
ATOM 833 C C . GLU A 1 99 ? -20.621 -0.841 20.035 1.00 97.88 99 GLU A C 1
ATOM 835 O O . GLU A 1 99 ? -20.457 0.040 19.193 1.00 97.88 99 GLU A O 1
ATOM 840 N N . VAL A 1 100 ? -19.633 -1.639 20.451 1.00 97.94 100 VAL A N 1
ATOM 841 C CA . VAL A 1 100 ? -18.277 -1.591 19.885 1.00 97.94 100 VAL A CA 1
ATOM 842 C C . VAL A 1 100 ? -18.307 -1.957 18.404 1.00 97.94 100 VAL A C 1
ATOM 844 O O . VAL A 1 100 ? -17.762 -1.215 17.588 1.00 97.94 100 VAL A O 1
ATOM 847 N N . GLU A 1 101 ? -18.983 -3.049 18.040 1.00 97.81 101 GLU A N 1
ATOM 848 C CA . GLU A 1 101 ? -19.077 -3.474 16.639 1.00 97.81 101 GLU A CA 1
ATOM 849 C C . GLU A 1 101 ? -19.814 -2.439 15.778 1.00 97.81 101 GLU A C 1
ATOM 851 O O . GLU A 1 101 ? -19.318 -2.088 14.713 1.00 97.81 101 GLU A O 1
ATOM 856 N N . ARG A 1 102 ? -20.892 -1.817 16.283 1.00 98.00 102 ARG A N 1
ATOM 857 C CA . ARG A 1 102 ? -21.569 -0.706 15.581 1.00 98.00 102 ARG A CA 1
ATOM 858 C C . ARG A 1 102 ? -20.638 0.472 15.265 1.00 98.00 102 ARG A C 1
ATOM 860 O O . ARG A 1 102 ? -20.794 1.116 14.231 1.00 98.00 102 ARG A O 1
ATOM 867 N N . ILE A 1 103 ? -19.687 0.789 16.147 1.00 98.25 103 ILE A N 1
ATOM 868 C CA . ILE A 1 103 ? -18.705 1.857 15.897 1.00 98.25 103 ILE A CA 1
ATOM 869 C C . ILE A 1 103 ? -17.686 1.411 14.838 1.00 98.25 103 ILE A C 1
ATOM 871 O O . ILE A 1 103 ? -17.348 2.190 13.947 1.00 98.25 103 ILE A O 1
ATOM 875 N N . LYS A 1 104 ? -17.220 0.158 14.896 1.00 98.06 104 LYS A N 1
ATOM 876 C CA . LYS A 1 104 ? -16.306 -0.393 13.884 1.00 98.06 104 LYS A CA 1
ATOM 877 C C . LYS A 1 104 ? -16.953 -0.463 12.499 1.00 98.06 104 LYS A C 1
ATOM 879 O O . LYS A 1 104 ? -16.288 -0.142 11.517 1.00 98.06 104 LYS A O 1
ATOM 884 N N . ASP A 1 105 ? -18.237 -0.807 12.419 1.00 97.69 105 ASP A N 1
ATOM 885 C CA . ASP A 1 105 ? -18.997 -0.821 11.166 1.00 97.69 105 ASP A CA 1
ATOM 886 C C . ASP A 1 105 ? -19.042 0.572 10.525 1.00 97.69 105 ASP A C 1
ATOM 888 O O . ASP A 1 105 ? -18.755 0.707 9.339 1.00 97.69 105 ASP A O 1
ATOM 892 N N . ARG A 1 106 ? -19.262 1.635 11.313 1.00 97.50 106 ARG A N 1
ATOM 893 C CA . ARG A 1 106 ? -19.187 3.024 10.817 1.00 97.50 106 ARG A CA 1
ATOM 894 C C . ARG A 1 106 ? -17.801 3.396 10.280 1.00 97.50 106 ARG A C 1
ATOM 896 O O . ARG A 1 106 ? -17.695 4.107 9.281 1.00 97.50 106 ARG A O 1
ATOM 903 N N . ALA A 1 107 ? -16.727 2.917 10.910 1.00 97.44 107 ALA A N 1
ATOM 904 C CA . ALA A 1 107 ? -15.376 3.117 10.384 1.00 97.44 107 ALA A CA 1
ATOM 905 C C . ALA A 1 107 ? -15.180 2.398 9.036 1.00 97.44 107 ALA A C 1
ATOM 907 O O . ALA A 1 107 ? -14.570 2.954 8.120 1.00 97.44 107 ALA A O 1
ATOM 908 N N . LEU A 1 108 ? -15.743 1.196 8.883 1.00 96.38 108 LEU A N 1
ATOM 909 C CA . LEU A 1 108 ? -15.738 0.466 7.614 1.00 96.38 108 LEU A CA 1
ATOM 910 C C . LEU A 1 108 ? -16.593 1.147 6.536 1.00 96.38 108 LEU A C 1
ATOM 912 O O . LEU A 1 108 ? -16.194 1.144 5.374 1.00 96.38 108 LEU A O 1
ATOM 916 N N . GLU A 1 109 ? -17.719 1.766 6.890 1.00 95.25 109 GLU A N 1
ATOM 917 C CA . GLU A 1 109 ? -18.526 2.566 5.957 1.00 95.25 109 GLU A CA 1
ATOM 918 C C . GLU A 1 109 ? -17.706 3.729 5.380 1.00 95.25 109 GLU A C 1
ATOM 920 O O . GLU A 1 109 ? -17.595 3.848 4.158 1.00 95.25 109 GLU A O 1
ATOM 925 N N . ARG A 1 110 ? -17.020 4.509 6.234 1.00 95.00 110 ARG A N 1
ATOM 926 C CA . ARG A 1 110 ? -16.107 5.585 5.789 1.00 95.00 110 ARG A CA 1
ATOM 927 C C . ARG A 1 110 ? -14.990 5.059 4.884 1.00 95.00 110 ARG A C 1
ATOM 929 O O . ARG A 1 110 ? -14.611 5.711 3.909 1.00 95.00 110 ARG A O 1
ATOM 936 N N . TYR A 1 111 ? -14.468 3.870 5.182 1.00 94.31 111 TYR A N 1
ATOM 937 C CA . TYR A 1 111 ? -13.486 3.209 4.327 1.00 94.31 111 TYR A CA 1
ATOM 938 C C . TYR A 1 111 ? -14.056 2.877 2.938 1.00 94.31 111 TYR A C 1
ATOM 940 O O . TYR A 1 111 ? -13.419 3.175 1.925 1.00 94.31 111 TYR A O 1
ATOM 948 N N . VAL A 1 112 ? -15.260 2.300 2.872 1.00 92.69 112 VAL A N 1
ATOM 949 C CA . VAL A 1 112 ? -15.930 1.955 1.607 1.00 92.69 112 VAL A CA 1
ATOM 950 C C . VAL A 1 112 ? -16.242 3.200 0.779 1.00 92.69 112 VAL A C 1
ATOM 952 O O . VAL A 1 112 ? -16.039 3.186 -0.433 1.00 92.69 112 VAL A O 1
ATOM 955 N N . GLU A 1 113 ? -16.659 4.297 1.406 1.00 91.12 113 GLU A N 1
ATOM 956 C CA . GLU A 1 113 ? -16.851 5.576 0.714 1.00 91.12 113 GLU A CA 1
ATOM 957 C C . GLU A 1 113 ? -15.539 6.098 0.108 1.00 91.12 113 GLU A C 1
ATOM 959 O O . GLU A 1 113 ? -15.513 6.572 -1.032 1.00 91.12 113 GLU A O 1
ATOM 964 N N . ARG A 1 114 ? -14.416 5.948 0.825 1.00 90.00 114 ARG A N 1
ATOM 965 C CA . ARG A 1 114 ? -13.091 6.376 0.351 1.00 90.00 114 ARG A CA 1
ATOM 966 C C . ARG A 1 114 ? -12.546 5.515 -0.797 1.00 90.00 114 ARG A C 1
ATOM 968 O O . ARG A 1 114 ? -11.711 5.999 -1.558 1.00 90.00 114 ARG A O 1
ATOM 975 N N . LEU A 1 115 ? -13.017 4.276 -0.962 1.00 87.88 115 LEU A N 1
ATOM 976 C CA . LEU A 1 115 ? -12.614 3.381 -2.059 1.00 87.88 115 LEU A CA 1
ATOM 977 C C . LEU A 1 115 ? -13.056 3.846 -3.456 1.00 87.88 115 LEU A C 1
ATOM 979 O O . LEU A 1 115 ? -12.573 3.296 -4.448 1.00 87.88 115 LEU A O 1
ATOM 983 N N . GLY A 1 116 ? -13.963 4.824 -3.553 1.00 71.56 116 GLY A N 1
ATOM 984 C CA . GLY A 1 116 ? -14.532 5.287 -4.823 1.00 71.56 116 GLY A CA 1
ATOM 985 C C . GLY A 1 116 ? -13.515 5.825 -5.841 1.00 71.56 116 GLY A C 1
ATOM 986 O O . GLY A 1 116 ? -13.806 5.807 -7.036 1.00 71.56 116 GLY A O 1
ATOM 987 N N . ASP A 1 117 ? -12.321 6.243 -5.403 1.00 67.88 117 ASP A N 1
ATOM 988 C CA . 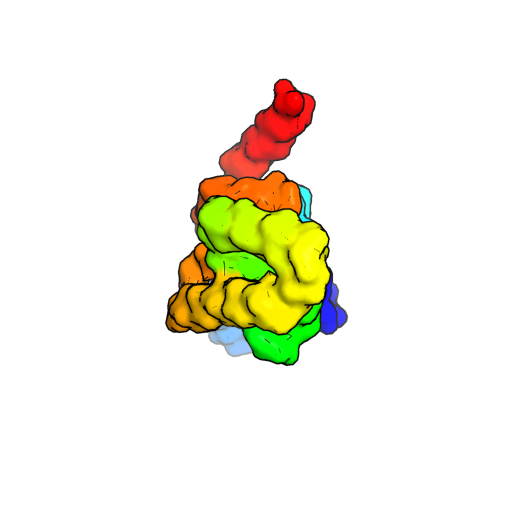ASP A 1 117 ? -11.223 6.664 -6.282 1.00 67.88 117 ASP A CA 1
ATOM 989 C C . ASP A 1 117 ? -10.001 5.741 -6.136 1.00 67.88 117 ASP A C 1
ATOM 991 O O . ASP A 1 117 ? -9.220 5.833 -5.190 1.00 67.88 117 ASP A O 1
ATOM 995 N N . ALA A 1 118 ? -9.822 4.844 -7.110 1.00 61.09 118 ALA A N 1
ATOM 996 C CA . ALA A 1 118 ? -8.727 3.872 -7.144 1.00 61.09 118 ALA A CA 1
ATOM 997 C C . ALA A 1 118 ? -7.348 4.481 -7.482 1.00 61.09 118 ALA A C 1
ATOM 999 O O . ALA A 1 118 ? -6.359 3.748 -7.561 1.00 61.09 118 ALA A O 1
ATOM 1000 N N . THR A 1 119 ? -7.266 5.793 -7.736 1.00 64.88 119 THR A N 1
ATOM 1001 C CA . THR A 1 119 ? -6.001 6.483 -8.039 1.00 64.88 119 THR A CA 1
ATOM 1002 C C . THR A 1 119 ? -5.353 7.134 -6.816 1.00 64.88 119 THR A C 1
ATOM 1004 O O . THR A 1 119 ? -4.154 7.435 -6.852 1.00 64.88 119 THR A O 1
ATOM 1007 N N . ASP A 1 120 ? -6.111 7.267 -5.726 1.00 79.88 120 ASP A N 1
ATOM 1008 C CA . ASP A 1 120 ? -5.684 7.854 -4.461 1.00 79.88 120 ASP A CA 1
ATOM 1009 C C . ASP A 1 120 ? -5.065 6.820 -3.507 1.00 79.88 120 ASP A C 1
ATOM 1011 O O . ASP A 1 120 ? -5.382 5.629 -3.515 1.00 79.88 120 ASP A O 1
ATOM 1015 N N . LEU A 1 121 ? -4.193 7.294 -2.611 1.00 87.75 121 LEU A N 1
ATOM 1016 C CA . LEU A 1 121 ? -3.790 6.520 -1.438 1.00 87.75 121 LEU A CA 1
ATOM 1017 C C . LEU A 1 121 ? -4.977 6.457 -0.462 1.00 87.75 121 LEU A C 1
ATOM 1019 O O . LEU A 1 121 ? -5.193 7.387 0.313 1.00 87.75 121 LEU A O 1
ATOM 1023 N N . THR A 1 122 ? -5.760 5.377 -0.516 1.00 90.81 122 THR A N 1
ATOM 1024 C CA . THR A 1 122 ? -6.917 5.186 0.379 1.00 90.81 122 THR A CA 1
ATOM 1025 C C . THR A 1 122 ? -6.495 4.870 1.812 1.00 90.81 122 THR A C 1
ATOM 1027 O O . THR A 1 122 ? -7.071 5.395 2.758 1.00 90.81 122 THR A O 1
ATOM 1030 N N . ILE A 1 123 ? -5.498 3.998 1.967 1.00 92.62 123 ILE A N 1
ATOM 1031 C CA . ILE A 1 123 ? -4.895 3.640 3.250 1.00 92.62 123 ILE A CA 1
ATOM 1032 C C . ILE A 1 123 ? -3.468 3.155 3.015 1.00 92.62 123 ILE A C 1
ATOM 1034 O O . ILE A 1 123 ? -3.192 2.412 2.071 1.00 92.62 123 ILE A O 1
ATOM 1038 N N . ASN A 1 124 ? -2.553 3.542 3.896 1.00 93.38 124 ASN A N 1
ATOM 1039 C CA . ASN A 1 124 ? -1.188 3.055 3.852 1.00 93.38 124 ASN A CA 1
ATOM 1040 C C . ASN A 1 124 ? -1.030 1.728 4.604 1.00 93.38 124 ASN A C 1
ATOM 1042 O O . ASN A 1 124 ? -1.000 1.652 5.837 1.00 93.38 124 ASN A O 1
ATOM 1046 N N . LEU A 1 125 ? -0.876 0.654 3.840 1.00 93.19 125 LEU A N 1
ATOM 1047 C CA . LEU A 1 125 ? -0.645 -0.680 4.383 1.00 93.19 125 LEU A CA 1
ATOM 1048 C C . LEU A 1 125 ? 0.834 -0.983 4.655 1.00 93.19 125 LEU A C 1
ATOM 1050 O O . LEU A 1 125 ? 1.120 -1.919 5.404 1.00 93.19 125 LEU A O 1
ATOM 1054 N N . ASN A 1 126 ? 1.756 -0.201 4.096 1.00 93.00 126 ASN A N 1
ATOM 1055 C CA . ASN A 1 126 ? 3.186 -0.462 4.147 1.00 93.00 126 ASN A CA 1
ATOM 1056 C C . ASN A 1 126 ? 3.772 -0.042 5.515 1.00 93.00 126 ASN A C 1
ATOM 1058 O O . ASN A 1 126 ? 3.554 1.085 5.951 1.00 93.00 126 ASN A O 1
ATOM 1062 N N . PRO A 1 127 ? 4.495 -0.924 6.229 1.00 91.06 127 PRO A N 1
ATOM 1063 C CA . PRO A 1 127 ? 5.090 -0.593 7.524 1.00 91.06 127 PRO A CA 1
ATOM 1064 C C . PRO A 1 127 ? 6.428 0.141 7.392 1.00 91.06 127 PRO A C 1
ATOM 1066 O O . PRO A 1 127 ? 6.911 0.721 8.360 1.00 91.06 127 PRO A O 1
ATOM 1069 N N . ASN A 1 128 ? 7.051 0.097 6.214 1.00 89.25 128 ASN A N 1
ATOM 1070 C CA . ASN A 1 128 ? 8.331 0.737 5.979 1.00 89.25 128 ASN A CA 1
ATOM 1071 C C . ASN A 1 128 ? 8.144 2.239 5.798 1.00 89.25 128 ASN A C 1
ATOM 1073 O O . ASN A 1 128 ? 8.980 2.979 6.290 1.00 89.25 128 ASN A O 1
ATOM 1077 N N . PHE A 1 129 ? 7.104 2.699 5.096 1.00 90.06 129 PHE A N 1
ATOM 1078 C CA . PHE A 1 129 ? 6.907 4.105 4.719 1.00 90.06 129 PHE A CA 1
ATOM 1079 C C . PHE A 1 129 ? 5.673 4.717 5.388 1.00 90.06 129 PHE A C 1
ATOM 1081 O O . PHE A 1 129 ? 4.636 4.069 5.447 1.00 90.06 129 PHE A O 1
ATOM 1088 N N . ASP A 1 130 ? 5.765 5.972 5.838 1.00 91.44 130 ASP A N 1
ATOM 1089 C CA . ASP A 1 130 ? 4.587 6.774 6.210 1.00 91.44 130 ASP A CA 1
ATOM 1090 C C . ASP A 1 130 ? 3.815 7.270 4.967 1.00 91.44 130 ASP A C 1
ATOM 1092 O O . ASP A 1 130 ? 4.268 7.109 3.832 1.00 91.44 130 ASP A O 1
ATOM 1096 N N . ASP A 1 131 ? 2.641 7.872 5.165 1.00 91.00 131 ASP A N 1
ATOM 1097 C CA . ASP A 1 131 ? 1.736 8.266 4.074 1.00 91.00 131 ASP A CA 1
ATOM 1098 C C . ASP A 1 131 ? 2.389 9.263 3.101 1.00 91.00 131 ASP A C 1
ATOM 1100 O O . ASP A 1 131 ? 2.279 9.130 1.878 1.00 91.00 131 ASP A O 1
ATOM 1104 N N . LEU A 1 132 ? 3.147 10.234 3.622 1.00 90.81 132 LEU A N 1
ATOM 1105 C CA . LEU A 1 132 ? 3.843 11.221 2.797 1.00 90.81 132 LEU A CA 1
ATOM 1106 C C . LEU A 1 132 ? 5.005 10.579 2.030 1.00 90.81 132 LEU A C 1
ATOM 1108 O O . LEU A 1 132 ? 5.253 10.900 0.862 1.00 90.81 132 LEU A O 1
ATOM 1112 N N . GLN A 1 133 ? 5.714 9.657 2.675 1.00 91.81 133 GLN A N 1
ATOM 1113 C CA . GLN A 1 133 ? 6.762 8.865 2.051 1.00 91.81 133 GLN A CA 1
ATOM 1114 C C . GLN A 1 133 ? 6.196 7.967 0.951 1.00 91.81 133 GLN A C 1
ATOM 1116 O O . GLN A 1 133 ? 6.829 7.868 -0.093 1.00 91.81 133 GLN A O 1
ATOM 1121 N N . MET A 1 134 ? 5.009 7.380 1.118 1.00 93.44 134 MET A N 1
ATOM 1122 C CA . MET A 1 134 ? 4.344 6.578 0.084 1.00 93.44 134 MET A CA 1
ATOM 1123 C C . MET A 1 134 ? 4.005 7.407 -1.159 1.00 93.44 134 MET A C 1
ATOM 1125 O O . MET A 1 134 ? 4.337 7.007 -2.277 1.00 93.44 134 MET A O 1
ATOM 1129 N N . LEU A 1 135 ? 3.431 8.602 -0.985 1.00 93.50 135 LEU A N 1
ATOM 1130 C CA . LEU A 1 135 ? 3.164 9.524 -2.098 1.00 93.50 135 LEU A CA 1
ATOM 1131 C C . LEU A 1 135 ? 4.457 9.967 -2.7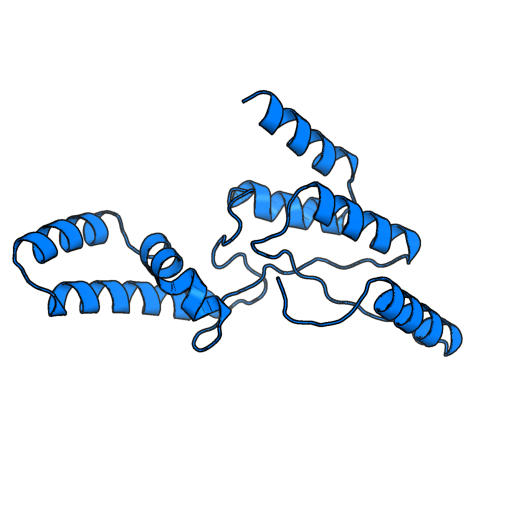95 1.00 93.50 135 LEU A C 1
ATOM 1133 O O . LEU A 1 135 ? 4.559 9.958 -4.025 1.00 93.50 135 LEU A O 1
ATOM 1137 N N . GLY A 1 136 ? 5.486 10.305 -2.015 1.00 93.50 136 GLY A N 1
ATOM 1138 C CA . GLY A 1 136 ? 6.793 10.642 -2.566 1.00 93.50 136 GLY A CA 1
ATOM 1139 C C . GLY A 1 136 ? 7.464 9.459 -3.277 1.00 93.50 136 GLY A C 1
ATOM 1140 O O . GLY A 1 136 ? 8.175 9.679 -4.256 1.00 93.50 136 GLY A O 1
ATOM 1141 N N . LEU A 1 137 ? 7.244 8.225 -2.803 1.00 94.12 137 LEU A N 1
ATOM 1142 C CA . LEU A 1 137 ? 7.786 6.995 -3.381 1.00 94.12 137 LEU A CA 1
ATOM 1143 C C . LEU A 1 137 ? 7.173 6.768 -4.753 1.00 94.12 137 LEU A C 1
ATOM 1145 O O . LEU A 1 137 ? 7.902 6.563 -5.717 1.00 94.12 137 LEU A O 1
ATOM 1149 N N . GLN A 1 138 ? 5.846 6.879 -4.852 1.00 95.06 138 GLN A N 1
ATOM 1150 C CA . GLN A 1 138 ? 5.114 6.777 -6.110 1.00 95.06 138 GLN A CA 1
ATOM 1151 C C . GLN A 1 138 ? 5.645 7.777 -7.142 1.00 95.06 138 GLN A C 1
ATOM 1153 O O . GLN A 1 138 ? 5.915 7.398 -8.284 1.00 95.06 138 GLN A O 1
ATOM 1158 N N . GLN A 1 139 ? 5.851 9.033 -6.733 1.00 95.31 139 GLN A N 1
ATOM 1159 C CA . GLN A 1 139 ? 6.404 10.057 -7.617 1.00 95.31 139 GLN A CA 1
ATOM 1160 C C . GLN A 1 139 ? 7.850 9.746 -8.023 1.00 95.31 139 GLN A C 1
ATOM 1162 O O . GLN A 1 139 ? 8.180 9.806 -9.205 1.00 95.31 139 GLN A O 1
ATOM 1167 N N . ALA A 1 140 ? 8.705 9.354 -7.074 1.00 95.19 140 ALA A N 1
ATOM 1168 C CA . ALA A 1 140 ? 10.093 9.000 -7.361 1.00 95.19 140 ALA A CA 1
ATOM 1169 C C . ALA A 1 140 ? 10.199 7.773 -8.284 1.00 95.19 140 ALA A C 1
ATOM 1171 O O . ALA A 1 140 ? 11.075 7.727 -9.146 1.00 95.19 140 ALA A O 1
ATOM 1172 N N . MET A 1 141 ? 9.297 6.796 -8.145 1.00 95.94 141 MET A N 1
ATOM 1173 C CA . MET A 1 141 ? 9.207 5.650 -9.050 1.00 95.94 141 MET A CA 1
ATOM 1174 C C . MET A 1 141 ? 8.763 6.068 -10.450 1.00 95.94 141 MET A C 1
ATOM 1176 O O . MET A 1 141 ? 9.374 5.644 -11.428 1.00 95.94 141 MET A O 1
ATOM 1180 N N . PHE A 1 142 ? 7.745 6.925 -10.554 1.00 95.50 142 PHE A N 1
ATOM 1181 C CA . PHE A 1 142 ? 7.272 7.462 -11.832 1.00 95.50 142 PHE A CA 1
ATOM 1182 C C . PHE A 1 142 ? 8.368 8.243 -12.579 1.00 95.50 142 PHE A C 1
ATOM 1184 O O . PHE A 1 142 ? 8.530 8.092 -13.791 1.00 95.50 142 PHE A O 1
ATOM 1191 N N . GLU A 1 143 ? 9.160 9.030 -11.848 1.00 95.88 143 GLU A N 1
ATOM 1192 C CA . GLU A 1 143 ? 10.323 9.767 -12.363 1.00 95.88 143 GLU A CA 1
ATOM 1193 C C . GLU A 1 143 ? 11.565 8.882 -12.566 1.00 95.88 143 GLU A C 1
ATOM 1195 O O . GLU A 1 143 ? 12.525 9.298 -13.216 1.00 95.88 143 GLU A O 1
ATOM 1200 N N . GLN A 1 144 ? 11.554 7.658 -12.027 1.00 95.19 144 GLN A N 1
ATOM 1201 C CA . GLN A 1 144 ? 12.696 6.738 -11.980 1.00 95.19 144 GLN A CA 1
ATOM 1202 C C . GLN A 1 144 ? 13.935 7.373 -11.312 1.00 95.19 144 GLN A C 1
ATOM 1204 O O . GLN A 1 144 ? 15.081 7.164 -11.730 1.00 95.19 144 GLN A O 1
ATOM 1209 N N . ASP A 1 145 ? 13.709 8.162 -10.255 1.00 94.69 145 ASP A N 1
ATOM 1210 C CA . ASP A 1 145 ? 14.749 8.851 -9.487 1.00 94.69 145 ASP A CA 1
ATOM 1211 C C . ASP A 1 145 ? 15.358 7.935 -8.411 1.00 94.69 145 ASP A C 1
ATOM 1213 O O . ASP A 1 145 ? 15.036 7.987 -7.219 1.00 94.69 145 ASP A O 1
ATOM 1217 N N . GLU A 1 146 ? 16.304 7.098 -8.846 1.00 93.38 146 GLU A N 1
ATOM 1218 C CA . GLU A 1 146 ? 17.097 6.236 -7.959 1.00 93.38 146 GLU A CA 1
ATOM 1219 C C . GLU A 1 146 ? 17.804 7.019 -6.844 1.00 93.38 146 GLU A C 1
ATOM 1221 O O . GLU A 1 146 ? 17.920 6.521 -5.723 1.00 93.38 146 GLU A O 1
ATOM 1226 N N . ARG A 1 147 ? 18.271 8.248 -7.113 1.00 90.81 147 ARG A N 1
ATOM 1227 C CA . ARG A 1 147 ? 19.033 9.032 -6.127 1.00 90.81 147 ARG A CA 1
ATOM 1228 C C . ARG A 1 147 ? 18.144 9.423 -4.955 1.00 90.81 147 ARG A C 1
ATOM 1230 O O . ARG A 1 147 ? 18.566 9.313 -3.801 1.00 90.81 147 ARG A O 1
ATOM 1237 N N . ARG A 1 148 ? 16.912 9.848 -5.238 1.00 89.44 148 ARG A N 1
ATOM 1238 C CA . ARG A 1 148 ? 15.923 10.202 -4.214 1.00 89.44 148 ARG A CA 1
ATOM 1239 C C . ARG A 1 148 ? 15.554 9.005 -3.341 1.00 89.44 148 ARG A C 1
ATOM 1241 O O . ARG A 1 148 ? 15.542 9.144 -2.119 1.00 89.44 148 ARG A O 1
ATOM 1248 N N . ILE A 1 149 ? 15.348 7.836 -3.947 1.00 88.19 149 ILE A N 1
ATOM 1249 C CA . ILE A 1 149 ? 15.021 6.592 -3.233 1.00 88.19 149 ILE A CA 1
ATOM 1250 C C . ILE A 1 149 ? 16.198 6.124 -2.358 1.00 88.19 149 ILE A C 1
ATOM 1252 O O . ILE A 1 149 ? 16.009 5.804 -1.184 1.00 88.19 149 ILE A O 1
ATOM 1256 N N . ILE A 1 150 ? 17.434 6.164 -2.871 1.00 88.31 150 ILE A N 1
ATOM 1257 C CA . ILE A 1 150 ? 18.637 5.804 -2.097 1.00 88.31 150 ILE A CA 1
ATOM 1258 C C . ILE A 1 150 ? 18.815 6.731 -0.888 1.00 88.31 150 ILE A C 1
ATOM 1260 O O . ILE A 1 150 ? 19.118 6.262 0.209 1.00 88.31 150 ILE A O 1
ATOM 1264 N N . LYS A 1 151 ? 18.576 8.038 -1.042 1.00 84.81 151 LYS A N 1
ATOM 1265 C CA . LYS A 1 151 ? 18.703 9.004 0.061 1.00 84.81 151 LYS A CA 1
ATOM 1266 C C . LYS A 1 151 ? 17.766 8.691 1.234 1.00 84.81 151 LYS A C 1
ATOM 1268 O O . LYS A 1 151 ? 18.107 8.971 2.384 1.00 84.81 151 LYS A O 1
ATOM 1273 N N . TRP A 1 152 ? 16.595 8.110 0.975 1.00 77.31 152 TRP A N 1
ATOM 1274 C CA . TRP A 1 152 ? 15.664 7.693 2.028 1.00 77.31 152 TRP A CA 1
ATOM 1275 C C . TRP A 1 152 ? 16.188 6.515 2.848 1.00 77.31 152 TRP A C 1
ATOM 1277 O O . TRP A 1 152 ? 16.051 6.532 4.071 1.00 77.31 152 TRP A O 1
ATOM 1287 N N . ARG A 1 153 ? 16.888 5.567 2.207 1.00 72.62 153 ARG A N 1
ATOM 1288 C CA . ARG A 1 153 ? 17.609 4.478 2.891 1.00 72.62 153 ARG A CA 1
ATOM 1289 C C . ARG A 1 153 ? 18.553 5.020 3.960 1.00 72.62 153 ARG A C 1
ATOM 1291 O O . ARG A 1 153 ? 18.561 4.562 5.094 1.00 72.62 153 ARG A O 1
ATOM 1298 N N . GLU A 1 154 ? 19.344 6.023 3.595 1.00 68.44 154 GLU A N 1
ATOM 1299 C CA . GLU A 1 154 ? 20.396 6.557 4.461 1.00 68.44 154 GLU A CA 1
ATOM 1300 C C . GLU A 1 154 ? 19.868 7.420 5.608 1.00 68.44 154 GLU A C 1
ATOM 1302 O O . GLU A 1 154 ? 20.571 7.609 6.600 1.00 68.44 154 GLU A O 1
ATOM 1307 N N . LYS A 1 155 ? 18.675 8.006 5.466 1.00 64.44 155 LYS A N 1
ATOM 1308 C CA . LYS A 1 155 ? 18.040 8.752 6.558 1.00 64.44 155 LYS A CA 1
ATOM 1309 C C . LYS A 1 155 ? 17.520 7.815 7.647 1.00 64.44 155 LYS A C 1
ATOM 1311 O O . LYS A 1 155 ? 17.698 8.142 8.809 1.00 64.44 155 LYS A O 1
ATOM 1316 N N . ARG A 1 156 ? 16.978 6.646 7.280 1.00 60.34 156 ARG A N 1
ATOM 1317 C CA . ARG A 1 156 ? 16.485 5.640 8.241 1.00 60.34 156 ARG A CA 1
ATOM 1318 C C . ARG A 1 156 ? 17.580 4.935 9.037 1.00 60.34 156 ARG A C 1
ATOM 1320 O O . ARG A 1 156 ? 17.333 4.520 10.151 1.00 60.34 156 ARG A O 1
ATOM 1327 N N . ILE A 1 157 ? 18.785 4.801 8.482 1.00 55.25 157 ILE A N 1
ATOM 1328 C CA . ILE A 1 157 ? 19.933 4.218 9.207 1.00 55.25 157 ILE A CA 1
ATOM 1329 C C . ILE A 1 157 ? 20.462 5.180 10.290 1.00 55.25 157 ILE A C 1
ATOM 1331 O O . ILE A 1 157 ? 21.161 4.761 11.207 1.00 55.25 157 ILE A O 1
ATOM 1335 N N . ARG A 1 158 ? 20.164 6.481 10.173 1.00 44.00 158 ARG A N 1
ATOM 1336 C CA . ARG A 1 158 ? 20.689 7.547 11.043 1.00 44.00 158 ARG A CA 1
ATOM 1337 C C . ARG A 1 158 ? 19.690 8.047 12.096 1.00 44.00 158 ARG A C 1
ATOM 1339 O O . ARG A 1 158 ? 20.053 8.942 12.856 1.00 44.00 158 ARG A O 1
ATOM 1346 N N . SER A 1 159 ? 18.468 7.520 12.105 1.00 47.31 159 SER A N 1
ATOM 1347 C CA . SER A 1 159 ? 17.379 7.822 13.046 1.00 47.31 159 SER A CA 1
ATOM 1348 C C . SER A 1 159 ? 17.123 6.628 13.945 1.00 47.31 159 SER A C 1
ATOM 1350 O O . SER A 1 159 ? 16.978 6.838 15.163 1.00 47.31 159 SER A O 1
#

pLDDT: mean 90.76, std 10.42, range [44.0, 98.25]

Foldseek 3Di:
DPPPPDDPVNVVVVCVVCVVVVHHDQDEAEDEQPDDLVNLLVVLVSCVVSVHADQYFYDDLDPPDPSCVVCVVVQLVVQQDPVLVVVLVVCVVVVNVVVNVVRSVVSVVVLVVLVPDRRDCSDRSHPRDDPVRVVVSSVCSNVSPSVVSVVVVVVVVVD